Protein AF-A0A4R7KD88-F1 (afdb_monomer)

Organism: NCBI:txid1096341

Structure (mmCIF, N/CA/C/O backbone):
data_AF-A0A4R7KD88-F1
#
_entry.id   AF-A0A4R7KD88-F1
#
loop_
_atom_site.group_PDB
_atom_site.id
_atom_site.type_symbol
_atom_site.label_atom_id
_atom_site.label_alt_id
_atom_site.label_comp_id
_atom_site.label_asym_id
_atom_site.label_entity_id
_atom_site.label_seq_id
_atom_site.pdbx_PDB_ins_code
_atom_site.Cartn_x
_atom_site.Cartn_y
_atom_site.Cartn_z
_atom_site.occupancy
_atom_site.B_iso_or_equiv
_atom_site.auth_seq_id
_atom_site.auth_comp_id
_atom_site.auth_asym_id
_atom_site.auth_atom_id
_atom_site.pdbx_PDB_model_num
ATOM 1 N N . MET A 1 1 ? 12.041 -9.468 -0.875 1.00 80.19 1 MET A N 1
ATOM 2 C CA . MET A 1 1 ? 11.092 -8.361 -1.144 1.00 80.19 1 MET A CA 1
ATOM 3 C C . MET A 1 1 ? 9.751 -8.582 -0.455 1.00 80.19 1 MET A C 1
ATOM 5 O O . MET A 1 1 ? 9.324 -7.696 0.271 1.00 80.19 1 MET A O 1
ATOM 9 N N . GLU A 1 2 ? 9.123 -9.756 -0.590 1.00 84.19 2 GLU A N 1
ATOM 10 C CA . GLU A 1 2 ? 7.842 -10.064 0.080 1.00 84.19 2 GLU A CA 1
ATOM 11 C C . GLU A 1 2 ? 7.884 -9.887 1.604 1.00 84.19 2 GLU A C 1
ATOM 13 O O . GLU A 1 2 ? 7.024 -9.215 2.161 1.00 84.19 2 GLU A O 1
ATOM 18 N N . GLU A 1 3 ? 8.920 -10.400 2.276 1.00 87.50 3 GLU A N 1
ATOM 19 C CA . GLU A 1 3 ? 9.086 -10.240 3.730 1.00 87.50 3 GLU A CA 1
ATOM 20 C C . GLU A 1 3 ? 9.115 -8.765 4.156 1.00 87.50 3 GLU A C 1
ATOM 22 O O . GLU A 1 3 ? 8.481 -8.392 5.138 1.00 87.50 3 GLU A O 1
ATOM 27 N N . ARG A 1 4 ? 9.778 -7.905 3.372 1.00 89.81 4 ARG A N 1
ATOM 28 C CA . ARG A 1 4 ? 9.831 -6.455 3.615 1.00 89.81 4 ARG A CA 1
ATOM 29 C C . ARG A 1 4 ? 8.473 -5.792 3.388 1.00 89.81 4 ARG A C 1
ATOM 31 O O . ARG A 1 4 ? 8.089 -4.914 4.155 1.00 89.81 4 ARG A O 1
ATOM 38 N N . ALA A 1 5 ? 7.718 -6.235 2.382 1.00 90.12 5 ALA A N 1
ATOM 39 C CA . ALA A 1 5 ? 6.352 -5.765 2.154 1.00 90.12 5 ALA A CA 1
ATOM 40 C C . ALA A 1 5 ? 5.430 -6.132 3.318 1.00 90.12 5 ALA A C 1
ATOM 42 O O . ALA A 1 5 ? 4.678 -5.284 3.802 1.00 90.12 5 ALA A O 1
ATOM 43 N N . VAL A 1 6 ? 5.533 -7.370 3.805 1.00 91.88 6 VAL A N 1
ATOM 44 C CA . VAL A 1 6 ? 4.794 -7.850 4.975 1.00 91.88 6 VAL A CA 1
ATOM 45 C C . VAL A 1 6 ? 5.195 -7.078 6.231 1.00 91.88 6 VAL A C 1
ATOM 47 O O . VAL A 1 6 ? 4.324 -6.643 6.978 1.00 91.88 6 VAL A O 1
ATOM 50 N N . GLU A 1 7 ? 6.487 -6.847 6.453 1.00 91.75 7 GLU A N 1
ATOM 51 C CA . GLU A 1 7 ? 6.996 -6.090 7.599 1.00 91.75 7 GLU A CA 1
ATOM 52 C C . GLU A 1 7 ? 6.499 -4.632 7.592 1.00 91.75 7 GLU A C 1
ATOM 54 O O . GLU A 1 7 ? 6.015 -4.138 8.618 1.00 91.75 7 GLU A O 1
ATOM 59 N N . ALA A 1 8 ? 6.528 -3.960 6.436 1.00 92.44 8 ALA A N 1
ATOM 60 C CA . ALA A 1 8 ? 5.965 -2.620 6.268 1.00 92.44 8 ALA A CA 1
ATOM 61 C C . ALA A 1 8 ? 4.447 -2.608 6.515 1.00 92.44 8 ALA A C 1
ATOM 63 O O . ALA A 1 8 ? 3.947 -1.796 7.298 1.00 92.44 8 ALA A O 1
ATOM 64 N N . ALA A 1 9 ? 3.710 -3.541 5.905 1.00 94.00 9 ALA A N 1
ATOM 65 C CA . ALA A 1 9 ? 2.263 -3.663 6.063 1.00 94.00 9 ALA A CA 1
ATOM 66 C C . ALA A 1 9 ? 1.863 -3.934 7.522 1.00 94.00 9 ALA A C 1
ATOM 68 O O . ALA A 1 9 ? 0.914 -3.325 8.031 1.00 94.00 9 ALA A O 1
ATOM 69 N N . ALA A 1 10 ? 2.598 -4.809 8.210 1.00 94.25 10 ALA A N 1
ATOM 70 C CA . ALA A 1 10 ? 2.387 -5.137 9.612 1.00 94.25 10 ALA A CA 1
ATOM 71 C C . ALA A 1 10 ? 2.665 -3.935 10.517 1.00 94.25 10 ALA A C 1
ATOM 73 O O . ALA A 1 10 ? 1.829 -3.605 11.360 1.00 94.25 10 ALA A O 1
ATOM 74 N N . SER A 1 11 ? 3.785 -3.243 10.300 1.00 92.94 11 SER A N 1
ATOM 75 C CA . SER A 1 11 ? 4.172 -2.057 11.072 1.00 92.94 11 SER A CA 1
ATOM 76 C C . SER A 1 11 ? 3.142 -0.935 10.943 1.00 92.94 11 SER A C 1
ATOM 78 O O . SER A 1 11 ? 2.695 -0.379 11.949 1.00 92.94 11 SER A O 1
ATOM 80 N N . LEU A 1 12 ? 2.690 -0.650 9.718 1.00 94.00 12 LEU A N 1
ATOM 81 C CA . LEU A 1 12 ? 1.656 0.352 9.455 1.00 94.00 12 LEU A CA 1
ATOM 82 C C . LEU A 1 12 ? 0.314 -0.036 10.072 1.00 94.00 12 LEU A C 1
ATOM 84 O O . LEU A 1 12 ? -0.313 0.775 10.752 1.00 94.00 12 LEU A O 1
ATOM 88 N N . SER A 1 13 ? -0.121 -1.282 9.873 1.00 94.94 13 SER A N 1
ATOM 89 C CA . SER A 1 13 ? -1.394 -1.762 10.419 1.00 94.94 13 SER A CA 1
ATOM 90 C C . SER A 1 13 ? -1.399 -1.687 11.943 1.00 94.94 13 SER A C 1
ATOM 92 O O . SER A 1 13 ? -2.357 -1.189 12.530 1.00 94.94 13 SER A O 1
ATOM 94 N N . TRP A 1 14 ? -0.308 -2.112 12.586 1.00 94.75 14 TRP A N 1
ATOM 95 C CA . TRP A 1 14 ? -0.137 -1.992 14.031 1.00 94.75 14 TRP A CA 1
ATOM 96 C C . TRP A 1 14 ? -0.220 -0.536 14.485 1.00 94.75 14 TRP A C 1
ATOM 98 O O . TRP A 1 14 ? -0.966 -0.222 15.415 1.00 94.75 14 TRP A O 1
ATOM 108 N N . PHE A 1 15 ? 0.522 0.355 13.822 1.00 94.19 15 PHE A N 1
ATOM 109 C CA . PHE A 1 15 ? 0.552 1.776 14.148 1.00 94.19 15 PHE A CA 1
ATOM 110 C C . PHE A 1 15 ? -0.841 2.409 14.057 1.00 94.19 15 PHE A C 1
ATOM 112 O O . PHE A 1 15 ? -1.296 3.024 15.023 1.00 94.19 15 PHE A O 1
ATOM 119 N N . PHE A 1 16 ? -1.552 2.228 12.943 1.00 94.25 16 PHE A N 1
ATOM 120 C CA . PHE A 1 16 ? -2.881 2.811 12.755 1.00 94.25 16 PHE A CA 1
ATOM 121 C C . PHE A 1 16 ? -3.899 2.265 13.755 1.00 94.25 16 PHE A C 1
ATOM 123 O O . PHE A 1 16 ? -4.581 3.045 14.423 1.00 94.25 16 PHE A O 1
ATOM 130 N N . LEU A 1 17 ?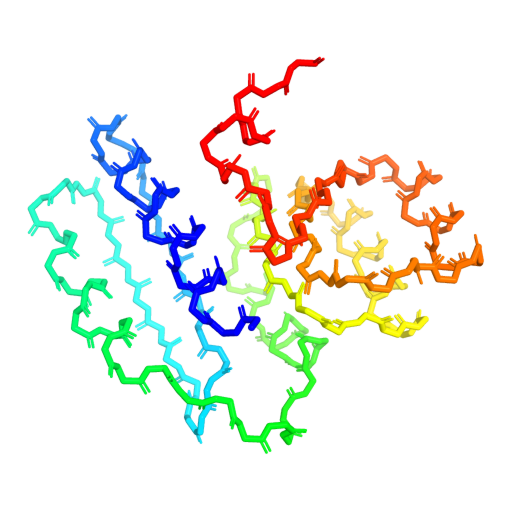 -3.956 0.944 13.931 1.00 95.31 17 LEU A N 1
ATOM 131 C CA . LEU A 1 17 ? -4.908 0.321 14.850 1.00 95.31 17 LEU A CA 1
ATOM 132 C C . LEU A 1 17 ? -4.626 0.686 16.315 1.00 95.31 17 LEU A C 1
ATOM 134 O O . LEU A 1 17 ? -5.566 0.883 17.087 1.00 95.31 17 LEU A O 1
ATOM 138 N N . SER A 1 18 ? -3.353 0.846 16.692 1.00 95.75 18 SER A N 1
ATOM 139 C CA . SER A 1 18 ? -2.955 1.334 18.023 1.00 95.75 18 SER A CA 1
ATOM 140 C C . SER A 1 18 ? -3.392 2.780 18.272 1.00 95.75 18 SER A C 1
ATOM 142 O O . SER A 1 18 ? -3.647 3.160 19.411 1.00 95.75 18 SER A O 1
ATOM 144 N N . ASN A 1 19 ? -3.527 3.575 17.208 1.00 94.25 19 ASN A N 1
ATOM 145 C CA . ASN A 1 19 ? -3.981 4.965 17.251 1.00 94.25 19 ASN A CA 1
ATOM 146 C C . ASN A 1 19 ? -5.477 5.119 16.917 1.00 94.25 19 ASN A C 1
ATOM 148 O O . ASN A 1 19 ? -5.930 6.218 16.607 1.00 94.25 19 ASN A O 1
ATOM 152 N N . SER A 1 20 ? -6.267 4.039 17.005 1.00 91.94 20 SER A N 1
ATOM 153 C CA . SER A 1 20 ? -7.716 4.035 16.721 1.00 91.94 20 SER A CA 1
ATOM 154 C C . SER A 1 20 ? -8.088 4.488 15.300 1.00 91.94 20 SER A C 1
ATOM 156 O O . SER A 1 20 ? -9.187 4.993 15.062 1.00 91.94 20 SER A O 1
ATOM 158 N N . VAL A 1 21 ? -7.179 4.301 14.342 1.00 92.19 21 VAL A N 1
ATOM 159 C CA . VAL A 1 21 ? -7.428 4.533 12.919 1.00 92.19 21 VAL A CA 1
ATOM 160 C C . VAL A 1 21 ? -7.830 3.207 12.281 1.00 92.19 21 VAL A C 1
ATOM 162 O O . VAL A 1 21 ? -7.096 2.222 12.349 1.00 92.19 21 VAL A O 1
ATOM 165 N N . SER A 1 22 ? -9.010 3.170 11.655 1.00 91.75 22 SER A N 1
ATOM 166 C CA . SER A 1 22 ? -9.481 1.965 10.968 1.00 91.75 22 SER A CA 1
ATOM 167 C C . SER A 1 22 ? -8.673 1.719 9.698 1.00 91.75 22 SER A C 1
ATOM 169 O O . SER A 1 22 ? -8.513 2.614 8.871 1.00 91.75 22 SER A O 1
ATOM 171 N N . VAL A 1 23 ? -8.223 0.480 9.528 1.00 93.81 23 VAL A N 1
ATOM 172 C CA . VAL A 1 23 ? -7.456 0.027 8.370 1.00 93.81 23 VAL A CA 1
ATOM 173 C C . VAL A 1 23 ? -8.305 -0.939 7.557 1.00 93.81 23 VAL A C 1
ATOM 175 O O . VAL A 1 23 ? -8.876 -1.888 8.092 1.00 93.81 23 VAL A O 1
ATOM 178 N N . ASN A 1 24 ? -8.364 -0.700 6.252 1.00 93.06 24 ASN A N 1
ATOM 179 C CA . ASN A 1 24 ? -8.869 -1.637 5.260 1.00 93.06 24 ASN A CA 1
ATOM 180 C C . ASN A 1 24 ? -7.686 -2.021 4.376 1.00 93.06 24 ASN A C 1
ATOM 182 O O . ASN A 1 24 ? -7.094 -1.142 3.756 1.00 93.06 24 ASN A O 1
ATOM 186 N N . MET A 1 25 ? -7.348 -3.301 4.315 1.00 92.88 25 MET A N 1
ATOM 187 C CA . MET A 1 25 ? -6.205 -3.781 3.550 1.00 92.88 25 MET A CA 1
ATOM 188 C C . MET A 1 25 ? -6.655 -4.803 2.517 1.00 92.88 25 MET A C 1
ATOM 190 O O . MET A 1 25 ? -7.436 -5.710 2.808 1.00 92.88 25 MET A O 1
ATOM 194 N N . TYR A 1 26 ? -6.135 -4.631 1.308 1.00 91.31 26 TYR A N 1
ATOM 195 C CA . TYR A 1 26 ? -6.205 -5.614 0.243 1.00 91.31 26 TYR A CA 1
ATOM 196 C C . TYR A 1 26 ? -4.805 -6.176 0.043 1.00 91.31 26 TYR A C 1
ATOM 198 O O . TYR A 1 26 ? -3.859 -5.404 -0.100 1.00 91.31 26 TYR A O 1
ATOM 206 N N . VAL A 1 27 ? -4.681 -7.499 0.041 1.00 89.75 27 VAL A N 1
ATOM 207 C CA . VAL A 1 27 ? -3.406 -8.175 -0.199 1.00 89.75 27 VAL A CA 1
ATOM 208 C C . VAL A 1 27 ? -3.532 -8.997 -1.465 1.00 89.75 27 VAL A C 1
ATOM 210 O O . VAL A 1 27 ? -4.388 -9.878 -1.564 1.00 89.75 27 VAL A O 1
ATOM 213 N N . ASN A 1 28 ? -2.700 -8.659 -2.442 1.00 85.38 28 ASN A N 1
ATOM 214 C CA . ASN A 1 28 ? -2.634 -9.340 -3.721 1.00 85.38 28 ASN A CA 1
ATOM 215 C C . ASN A 1 28 ? -1.631 -10.499 -3.628 1.00 85.38 28 ASN A C 1
ATOM 217 O O . ASN A 1 28 ? -0.440 -10.313 -3.853 1.00 85.38 28 ASN A O 1
ATOM 221 N N . ALA A 1 29 ? -2.120 -11.665 -3.213 1.00 82.19 29 ALA A N 1
ATOM 222 C CA . ALA A 1 29 ? -1.381 -12.927 -3.181 1.00 82.19 29 ALA A CA 1
ATOM 223 C C . ALA A 1 29 ? -1.998 -13.897 -4.212 1.00 82.19 29 ALA A C 1
ATOM 225 O O . ALA A 1 29 ? -2.838 -13.485 -5.013 1.00 82.19 29 ALA A O 1
ATOM 226 N N . LEU A 1 30 ? -1.681 -15.199 -4.129 1.00 78.62 30 LEU A N 1
ATOM 227 C CA . LEU A 1 30 ? -2.375 -16.284 -4.862 1.00 78.62 30 LEU A CA 1
ATOM 228 C C . LEU A 1 30 ? -3.908 -16.136 -4.890 1.00 78.62 30 LEU A C 1
ATOM 230 O O . LEU A 1 30 ? -4.591 -16.578 -5.815 1.00 78.62 30 LEU A O 1
ATOM 234 N N . LYS A 1 31 ? -4.470 -15.548 -3.832 1.00 79.88 31 LYS A N 1
ATOM 235 C CA . LYS A 1 31 ? -5.842 -15.051 -3.796 1.00 79.88 31 LYS A CA 1
ATOM 236 C C . LYS A 1 31 ? -5.821 -13.608 -3.317 1.00 79.88 31 LYS A C 1
ATOM 238 O O . LYS A 1 31 ? -4.991 -13.222 -2.501 1.00 79.88 31 LYS A O 1
ATOM 243 N N . LEU A 1 32 ? -6.783 -12.815 -3.783 1.00 85.06 32 LEU A N 1
ATOM 244 C CA . LEU A 1 32 ? -7.001 -11.488 -3.224 1.00 85.06 32 LEU A CA 1
ATOM 245 C C . LEU A 1 32 ? -7.610 -11.632 -1.825 1.00 85.06 32 LEU A C 1
ATOM 247 O O . LEU A 1 32 ? -8.765 -12.047 -1.691 1.00 85.06 32 LEU A O 1
ATOM 251 N N . HIS A 1 33 ? -6.862 -11.243 -0.800 1.00 88.69 33 HIS A N 1
ATOM 252 C CA . HIS A 1 33 ? -7.370 -11.161 0.565 1.00 88.69 33 HIS A CA 1
ATOM 253 C C . HIS A 1 33 ? -7.879 -9.747 0.840 1.00 88.69 33 HIS A C 1
ATOM 255 O O . HIS A 1 33 ? -7.292 -8.759 0.397 1.00 88.69 33 HIS A O 1
ATOM 261 N N . TYR A 1 34 ? -8.981 -9.648 1.580 1.00 91.00 34 TYR A N 1
ATOM 262 C CA . TYR A 1 34 ? -9.474 -8.390 2.123 1.00 91.00 34 TYR A CA 1
ATOM 263 C C . TYR A 1 34 ? -9.636 -8.538 3.625 1.00 91.00 34 TYR A C 1
ATOM 265 O O . TYR A 1 34 ? -10.282 -9.474 4.098 1.00 91.00 34 TYR A O 1
ATOM 273 N N . ILE A 1 35 ? -9.074 -7.588 4.359 1.00 93.81 35 ILE A N 1
ATOM 274 C CA . ILE A 1 35 ? -9.163 -7.537 5.806 1.00 93.81 35 ILE A CA 1
A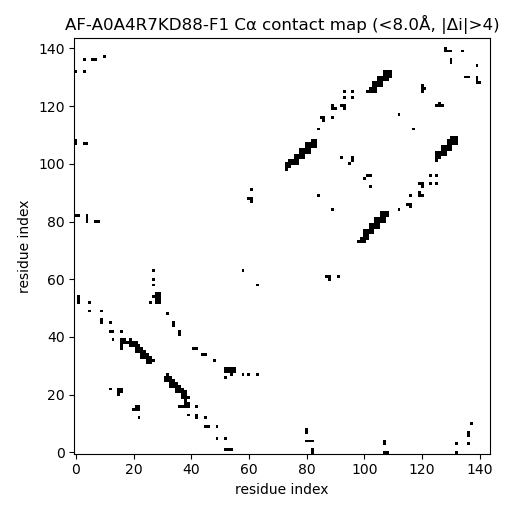TOM 275 C C . ILE A 1 35 ? -9.462 -6.121 6.276 1.00 93.81 35 ILE A C 1
ATOM 277 O O . ILE A 1 35 ? -9.051 -5.127 5.674 1.00 93.81 35 ILE A O 1
ATOM 281 N N . ARG A 1 36 ? -10.201 -6.037 7.379 1.00 94.12 36 ARG A N 1
ATOM 282 C CA . ARG A 1 36 ? -10.550 -4.789 8.036 1.00 94.12 36 ARG A CA 1
ATOM 283 C C . ARG A 1 36 ? -10.251 -4.876 9.524 1.00 94.12 36 ARG A C 1
ATOM 285 O O . ARG A 1 36 ? -10.572 -5.877 10.157 1.00 94.12 36 ARG A O 1
ATOM 292 N N . GLY A 1 37 ? -9.710 -3.788 10.059 1.00 94.38 37 GLY A N 1
ATOM 293 C CA . GLY A 1 37 ? -9.528 -3.559 11.485 1.00 94.38 37 GLY A CA 1
ATOM 294 C C . GLY A 1 37 ? -9.982 -2.156 11.881 1.00 94.38 37 GLY A C 1
ATOM 295 O O . GLY A 1 37 ? -9.892 -1.209 11.096 1.00 94.38 37 GLY A O 1
ATOM 296 N N . ARG A 1 38 ? -10.491 -2.007 13.097 1.00 93.94 38 ARG A N 1
ATOM 297 C CA . ARG A 1 38 ? -10.896 -0.744 13.729 1.00 93.94 38 ARG A CA 1
ATOM 298 C C . ARG A 1 38 ? -10.072 -0.434 14.969 1.00 93.94 38 ARG A C 1
ATOM 300 O O . ARG A 1 38 ? -9.928 0.736 15.304 1.00 93.94 38 ARG A O 1
ATOM 307 N N . ASP A 1 39 ? -9.553 -1.462 15.633 1.00 93.94 39 ASP A N 1
ATOM 308 C CA . ASP A 1 39 ? -8.702 -1.325 16.805 1.00 93.94 39 ASP A CA 1
ATOM 309 C C . ASP A 1 39 ? -7.638 -2.430 16.868 1.00 93.94 39 ASP A C 1
ATOM 311 O O . ASP A 1 39 ? -7.639 -3.390 16.094 1.00 93.94 39 ASP A O 1
ATOM 315 N N . ILE A 1 40 ? -6.707 -2.274 17.807 1.00 95.75 40 ILE A N 1
ATOM 316 C CA . ILE A 1 40 ? -5.545 -3.150 17.966 1.00 95.75 40 ILE A CA 1
ATOM 317 C C . ILE A 1 40 ? -5.895 -4.613 18.273 1.00 95.75 40 ILE A C 1
ATOM 319 O O . ILE A 1 40 ? -5.099 -5.504 17.983 1.00 95.75 40 ILE A O 1
ATOM 323 N N . LYS A 1 41 ? -7.083 -4.903 18.818 1.00 94.81 41 LYS A N 1
ATOM 324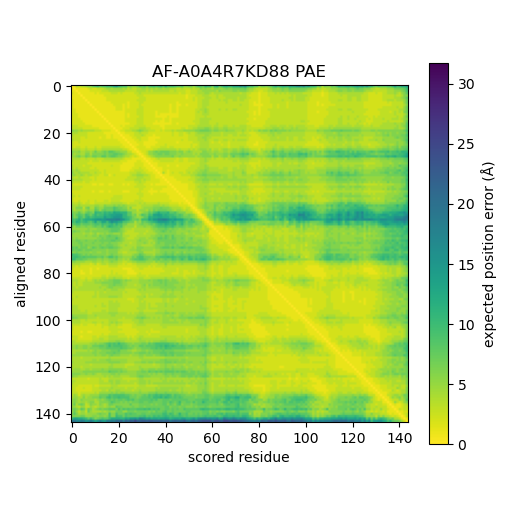 C CA . LYS A 1 41 ? -7.500 -6.284 19.115 1.00 94.81 41 LYS A CA 1
ATOM 325 C C . LYS A 1 41 ? -7.728 -7.079 17.834 1.00 94.81 41 LYS A C 1
ATOM 327 O O . LYS A 1 41 ? -7.584 -8.298 17.841 1.00 94.81 41 LYS A O 1
ATOM 332 N N . GLU A 1 42 ? -8.053 -6.393 16.740 1.00 94.94 42 GLU A N 1
ATOM 333 C CA . GLU A 1 42 ? -8.257 -6.997 15.423 1.00 94.94 42 GLU A CA 1
ATOM 334 C C . GLU A 1 42 ? -6.937 -7.211 14.662 1.00 94.94 42 GLU A C 1
ATOM 336 O O . GLU A 1 42 ? -6.944 -7.864 13.620 1.00 94.94 42 GLU A O 1
ATOM 341 N N . PHE A 1 43 ? -5.789 -6.751 15.184 1.00 95.88 43 PHE A N 1
ATOM 342 C CA . PHE A 1 43 ? -4.485 -6.929 14.529 1.00 95.88 43 PHE A CA 1
ATOM 343 C C . PHE A 1 43 ? -4.103 -8.401 14.333 1.00 95.88 43 PHE A C 1
ATOM 345 O O . PHE A 1 43 ? -3.452 -8.737 13.347 1.00 95.88 43 PHE A O 1
ATOM 352 N N . LYS A 1 44 ? -4.563 -9.302 15.212 1.00 95.12 44 LYS A N 1
ATOM 353 C CA . LYS A 1 44 ? -4.333 -10.746 15.055 1.00 95.12 44 LYS A CA 1
ATOM 354 C C . LYS A 1 44 ? -4.809 -11.256 13.687 1.00 95.12 44 LYS A C 1
ATOM 356 O O . LYS A 1 44 ? -4.119 -12.053 13.063 1.00 95.12 44 LYS A O 1
ATOM 361 N N . ASN A 1 45 ? -5.934 -10.746 13.190 1.00 94.31 45 ASN A N 1
ATOM 362 C CA . ASN A 1 45 ? -6.466 -11.144 11.889 1.00 94.31 45 ASN A CA 1
ATOM 363 C C . ASN A 1 45 ? -5.502 -10.743 10.754 1.00 94.31 45 ASN A C 1
ATOM 365 O O . ASN A 1 45 ? -5.379 -11.454 9.763 1.00 94.31 45 ASN A O 1
ATOM 369 N N . PHE A 1 46 ? -4.802 -9.609 10.891 1.00 95.31 46 PHE A N 1
ATOM 370 C CA . PHE A 1 46 ? -3.804 -9.166 9.912 1.00 95.31 46 PHE A CA 1
ATOM 371 C C . PHE A 1 46 ? -2.598 -10.099 9.917 1.00 95.31 46 PHE A C 1
ATOM 373 O O . PHE A 1 46 ? -2.136 -10.487 8.852 1.00 95.31 46 PHE A O 1
ATOM 380 N N . GLN A 1 47 ? -2.136 -10.512 11.102 1.00 93.50 47 GLN A N 1
ATOM 381 C CA . GLN A 1 47 ? -1.034 -11.468 11.234 1.00 93.50 47 GLN A CA 1
ATOM 382 C C . GLN A 1 47 ? -1.343 -12.804 10.555 1.00 93.50 47 GLN A C 1
ATOM 384 O O . GLN A 1 47 ? -0.477 -13.346 9.879 1.00 93.50 47 GLN A O 1
ATOM 389 N N . GLU A 1 48 ? -2.575 -13.302 10.695 1.00 92.75 48 GLU A N 1
ATOM 390 C CA . GLU A 1 48 ? -3.015 -14.532 10.028 1.00 92.75 48 GLU A CA 1
ATOM 391 C C . GLU A 1 48 ? -2.893 -14.406 8.500 1.00 92.75 48 GLU A C 1
ATOM 393 O O . GLU A 1 48 ? -2.299 -15.273 7.868 1.00 92.75 48 GLU A O 1
ATOM 398 N N . ILE A 1 49 ? -3.335 -13.283 7.917 1.00 91.44 49 ILE A N 1
ATOM 399 C CA . ILE A 1 49 ? -3.175 -13.022 6.477 1.00 91.44 49 ILE A CA 1
ATOM 400 C C . ILE A 1 49 ? -1.702 -12.878 6.086 1.00 91.44 49 ILE A C 1
ATOM 402 O O . ILE A 1 49 ? -1.294 -13.423 5.067 1.00 91.44 49 ILE A O 1
ATOM 406 N N . PHE A 1 50 ? -0.893 -12.175 6.882 1.00 91.25 50 PHE A N 1
ATOM 407 C CA . PHE A 1 50 ? 0.531 -11.970 6.604 1.00 91.25 50 PHE A CA 1
ATOM 408 C C . PHE A 1 50 ? 1.324 -13.276 6.524 1.00 91.25 50 PHE A C 1
ATOM 410 O O . PHE A 1 50 ? 2.238 -13.376 5.711 1.00 91.25 50 PHE A O 1
ATOM 417 N N . CYS A 1 51 ? 0.952 -14.288 7.310 1.00 87.12 51 CYS A N 1
ATOM 418 C CA . CYS A 1 51 ? 1.554 -15.619 7.233 1.00 87.12 51 CYS A CA 1
ATOM 419 C C . CYS A 1 51 ? 1.190 -16.390 5.953 1.00 87.12 51 CYS A C 1
ATOM 421 O O . CYS A 1 51 ? 1.874 -17.353 5.617 1.00 87.12 51 CYS A O 1
ATOM 423 N N . GLU A 1 52 ? 0.125 -15.992 5.255 1.00 84.12 52 GLU A N 1
ATOM 424 C CA . GLU A 1 52 ? -0.367 -16.638 4.031 1.00 84.12 52 GLU A CA 1
ATOM 425 C C . GLU A 1 52 ? 0.058 -15.898 2.751 1.00 84.12 52 GLU A C 1
ATOM 427 O O . GLU A 1 52 ? -0.267 -16.338 1.646 1.00 84.12 52 GLU A O 1
ATOM 432 N N . VAL A 1 53 ? 0.772 -14.772 2.870 1.00 83.56 53 VAL A N 1
ATOM 433 C CA . VAL A 1 53 ? 1.169 -13.968 1.710 1.00 83.56 53 VAL A CA 1
ATOM 434 C C . VAL A 1 53 ? 2.209 -14.717 0.894 1.00 83.56 53 VAL A C 1
ATOM 436 O O . VAL A 1 53 ? 3.328 -14.966 1.331 1.00 83.56 53 VAL A O 1
ATOM 439 N N . THR A 1 54 ? 1.828 -15.062 -0.327 1.00 80.31 54 THR A N 1
ATOM 440 C CA . THR A 1 54 ? 2.727 -15.563 -1.364 1.00 80.31 54 THR A CA 1
ATOM 441 C C . THR A 1 54 ? 2.275 -14.948 -2.677 1.00 80.31 54 THR A C 1
ATOM 443 O O . THR A 1 54 ? 1.119 -15.135 -3.080 1.00 80.31 54 THR A O 1
ATOM 446 N N . SER A 1 55 ? 3.149 -14.171 -3.311 1.00 73.44 55 SER A N 1
ATOM 447 C CA . SER A 1 55 ? 2.877 -13.573 -4.612 1.00 73.44 55 SER A CA 1
ATOM 448 C C . SER A 1 55 ? 2.845 -14.655 -5.683 1.00 73.44 55 SER A C 1
ATOM 450 O O . SER A 1 55 ? 3.662 -15.576 -5.694 1.00 73.44 55 SER A O 1
ATOM 452 N N . ASP A 1 56 ? 1.890 -14.539 -6.597 1.00 73.75 56 ASP A N 1
ATOM 453 C CA . ASP A 1 56 ? 1.792 -15.400 -7.770 1.00 73.75 56 ASP A CA 1
ATOM 454 C C . ASP A 1 56 ? 2.219 -14.685 -9.062 1.00 73.75 56 ASP A C 1
ATOM 456 O O . ASP A 1 56 ? 2.383 -15.332 -10.092 1.00 73.75 56 ASP A O 1
ATOM 460 N N . GLY A 1 57 ? 2.436 -13.364 -8.997 1.00 68.44 57 GLY A N 1
ATOM 461 C CA . GLY A 1 57 ? 2.823 -12.517 -10.126 1.00 68.44 57 GLY A CA 1
ATOM 462 C C . GLY A 1 57 ? 1.755 -12.352 -11.215 1.00 68.44 57 GLY A C 1
ATOM 463 O O . GLY A 1 57 ? 2.057 -11.773 -12.255 1.00 68.44 57 GLY A O 1
ATOM 464 N N . TYR A 1 58 ? 0.526 -12.850 -11.025 1.00 66.19 58 TYR A N 1
ATOM 465 C CA . TYR A 1 58 ? -0.482 -12.881 -12.096 1.00 66.19 58 TYR A CA 1
ATOM 466 C C . TYR A 1 58 ? -1.424 -11.680 -12.097 1.00 66.19 58 TYR A C 1
ATOM 468 O O . TYR A 1 58 ? -1.902 -11.278 -13.158 1.00 66.19 58 TYR A O 1
ATOM 476 N N . ASN A 1 59 ? -1.735 -11.123 -10.928 1.00 68.62 59 ASN A N 1
ATOM 477 C CA . ASN A 1 59 ? -2.650 -9.990 -10.823 1.00 68.62 59 ASN A CA 1
ATOM 478 C C . ASN A 1 59 ? -1.861 -8.687 -10.727 1.00 68.62 59 ASN A C 1
ATOM 480 O O . ASN A 1 59 ? -1.071 -8.519 -9.799 1.00 68.62 59 ASN A O 1
ATOM 484 N N . SER A 1 60 ? -2.120 -7.744 -11.634 1.00 75.31 60 SER A N 1
ATOM 485 C CA . SER A 1 60 ? -1.533 -6.410 -11.532 1.00 75.31 60 SER A CA 1
ATOM 486 C C . SER A 1 60 ? -2.166 -5.630 -10.376 1.00 75.31 60 SER A C 1
ATOM 488 O O . SER A 1 60 ? -3.349 -5.790 -10.049 1.00 75.31 60 SER A O 1
ATOM 490 N N . LEU A 1 61 ? -1.389 -4.750 -9.750 1.00 80.50 61 LEU A N 1
ATOM 491 C CA . LEU A 1 61 ? -1.895 -3.876 -8.696 1.00 80.50 61 LEU A CA 1
ATOM 492 C C . LEU A 1 61 ? -2.973 -2.920 -9.237 1.00 80.50 61 LEU A C 1
ATOM 494 O O . LEU A 1 61 ? -3.985 -2.683 -8.567 1.00 80.50 61 LEU A O 1
ATOM 498 N N . LYS A 1 62 ? -2.801 -2.448 -10.477 1.00 82.56 62 LYS A N 1
ATOM 499 C CA . LYS A 1 62 ? -3.810 -1.718 -11.250 1.00 82.56 62 LYS A CA 1
ATOM 500 C C . LYS A 1 62 ? -5.170 -2.423 -11.260 1.00 82.56 62 LYS A C 1
ATOM 502 O O . LYS A 1 62 ? -6.171 -1.799 -10.911 1.00 82.56 62 LYS A O 1
ATOM 507 N N . ASP A 1 63 ? -5.223 -3.719 -11.576 1.00 81.19 63 ASP A N 1
ATOM 508 C CA . ASP A 1 63 ? -6.486 -4.475 -11.629 1.00 81.19 63 ASP A CA 1
ATOM 509 C C . ASP A 1 63 ? -7.217 -4.484 -10.284 1.00 81.19 63 ASP A C 1
ATOM 511 O O . ASP A 1 63 ? -8.450 -4.397 -10.219 1.00 81.19 63 ASP A O 1
ATOM 515 N N . VAL A 1 64 ? -6.460 -4.621 -9.193 1.00 83.50 64 VAL A N 1
ATOM 516 C CA . VAL A 1 64 ? -7.009 -4.596 -7.835 1.00 83.50 64 VAL A CA 1
ATOM 517 C C . VAL A 1 64 ? -7.557 -3.207 -7.523 1.00 83.50 64 VAL A C 1
ATOM 519 O O . VAL A 1 64 ? -8.697 -3.087 -7.061 1.00 83.50 64 VAL A O 1
ATOM 522 N N . LEU A 1 65 ? -6.787 -2.160 -7.813 1.00 85.31 65 LEU A N 1
ATOM 523 C CA . LEU A 1 65 ? -7.178 -0.779 -7.554 1.00 85.31 65 LEU A CA 1
ATOM 524 C C . LEU A 1 65 ? -8.414 -0.377 -8.357 1.00 85.31 65 LEU A C 1
ATOM 526 O O . LEU A 1 65 ? -9.394 0.061 -7.760 1.00 85.31 65 LEU A O 1
ATOM 530 N N . GLU A 1 66 ? -8.448 -0.597 -9.669 1.00 81.75 66 GLU A N 1
ATOM 531 C CA . GLU A 1 66 ? -9.588 -0.217 -10.515 1.00 81.75 66 GLU A CA 1
ATOM 532 C C . GLU A 1 66 ? -10.898 -0.894 -10.074 1.00 81.75 66 GLU A C 1
ATOM 534 O O . GLU A 1 66 ? -11.968 -0.269 -10.053 1.00 81.75 66 GLU A O 1
ATOM 539 N N . LYS A 1 67 ? -10.830 -2.166 -9.658 1.00 83.88 67 LYS A N 1
ATOM 540 C CA . LYS A 1 67 ? -12.002 -2.923 -9.184 1.00 83.88 67 LYS A CA 1
ATOM 541 C C . LYS A 1 67 ? -12.471 -2.483 -7.800 1.00 83.88 67 LYS A C 1
ATOM 543 O O . LYS A 1 67 ? -13.660 -2.612 -7.494 1.00 83.88 67 LYS A O 1
ATOM 548 N N . ARG A 1 68 ? -11.564 -2.012 -6.939 1.00 86.50 68 ARG A N 1
ATOM 549 C CA . ARG A 1 68 ? -11.855 -1.747 -5.520 1.00 86.50 68 ARG A CA 1
ATOM 550 C C . ARG A 1 68 ? -11.973 -0.272 -5.174 1.00 86.50 68 ARG A C 1
ATOM 552 O O . ARG A 1 68 ? -12.658 0.028 -4.203 1.00 86.50 68 ARG A O 1
ATOM 559 N N . ILE A 1 69 ? -11.425 0.644 -5.970 1.00 86.31 69 ILE A N 1
ATOM 560 C CA . ILE A 1 69 ? -11.412 2.082 -5.666 1.00 86.31 69 ILE A CA 1
ATOM 561 C C . ILE A 1 69 ? -12.820 2.646 -5.450 1.00 86.31 69 ILE A C 1
ATOM 563 O O . ILE A 1 69 ? -13.045 3.440 -4.543 1.00 86.31 69 ILE A O 1
ATOM 567 N N . LYS A 1 70 ? -13.811 2.140 -6.197 1.00 84.81 70 LYS A N 1
ATOM 568 C CA . LYS A 1 70 ? -15.230 2.518 -6.063 1.00 84.81 70 LYS A CA 1
ATOM 569 C C . LYS A 1 70 ? -15.843 2.145 -4.708 1.00 84.81 70 LYS A C 1
ATOM 571 O O . LYS A 1 70 ? -16.877 2.692 -4.342 1.00 84.81 70 LYS A O 1
ATOM 576 N N . LEU A 1 71 ? -15.237 1.199 -3.991 1.00 85.25 71 LEU A N 1
ATOM 577 C CA . LEU A 1 71 ? -15.655 0.756 -2.660 1.00 85.25 71 LEU A CA 1
ATOM 578 C C . LEU A 1 71 ? -14.962 1.549 -1.542 1.00 85.25 71 LEU A C 1
ATOM 580 O O . LEU A 1 71 ? -15.334 1.408 -0.378 1.00 85.25 71 LEU A O 1
ATOM 584 N N . ILE A 1 72 ? -13.958 2.364 -1.875 1.00 85.31 72 ILE A N 1
ATOM 585 C CA . ILE A 1 72 ? -13.197 3.160 -0.916 1.00 85.31 72 ILE A CA 1
ATOM 586 C C . ILE A 1 72 ? -13.818 4.554 -0.836 1.00 85.31 72 ILE A C 1
ATOM 588 O O . ILE A 1 72 ? -14.016 5.226 -1.851 1.00 85.31 72 ILE A O 1
ATOM 592 N N . ALA A 1 73 ? -14.118 5.002 0.383 1.00 82.56 73 ALA A N 1
ATOM 593 C CA . ALA A 1 73 ? -14.689 6.322 0.615 1.00 82.56 73 ALA A CA 1
ATOM 594 C C . ALA A 1 73 ? -13.756 7.421 0.082 1.00 82.56 73 ALA A C 1
ATOM 596 O O . ALA A 1 73 ? -12.555 7.413 0.364 1.00 82.56 73 ALA A O 1
ATOM 597 N N . ARG A 1 74 ? -14.311 8.377 -0.671 1.00 81.25 74 ARG A N 1
ATOM 598 C CA . ARG A 1 74 ? -13.561 9.546 -1.153 1.00 81.25 74 ARG A CA 1
ATOM 599 C C . ARG A 1 74 ? -12.940 10.305 0.021 1.00 81.25 74 ARG A C 1
ATOM 601 O O . ARG A 1 74 ? -13.564 10.415 1.075 1.00 81.25 74 ARG A O 1
ATOM 608 N N . GLY A 1 75 ? -11.726 10.815 -0.175 1.00 79.81 75 GLY A N 1
ATOM 609 C CA . GLY A 1 75 ? -10.939 11.468 0.875 1.00 79.81 75 GLY A CA 1
ATOM 610 C C . GLY A 1 75 ? -10.207 10.507 1.820 1.00 79.81 75 GLY A C 1
ATOM 611 O O . GLY A 1 75 ? -9.589 10.965 2.775 1.00 79.81 75 GLY A O 1
ATOM 612 N N . SER A 1 76 ? -10.255 9.192 1.576 1.00 86.25 76 SER A N 1
ATOM 613 C CA . SER A 1 76 ? -9.377 8.240 2.271 1.00 86.25 76 SER A CA 1
ATOM 614 C C . SER A 1 76 ? -7.937 8.368 1.766 1.00 86.25 76 SER A C 1
ATOM 616 O O . SER A 1 76 ? -7.719 8.581 0.572 1.00 86.25 76 SER A O 1
ATOM 618 N N . SER A 1 77 ? -6.967 8.165 2.657 1.00 91.62 77 SER A N 1
ATOM 619 C CA . SER A 1 77 ? -5.565 7.973 2.282 1.00 91.62 77 SER A CA 1
ATOM 620 C C . SER A 1 77 ? -5.325 6.518 1.881 1.00 91.62 77 SER A C 1
ATOM 622 O O . SER A 1 77 ? -5.709 5.592 2.598 1.00 91.62 77 SER A O 1
ATOM 624 N N . LEU A 1 78 ? -4.690 6.323 0.734 1.00 93.75 78 LEU A N 1
ATOM 625 C CA . LEU A 1 78 ? -4.276 5.035 0.202 1.00 93.75 78 LEU A CA 1
ATOM 626 C C . LEU A 1 78 ? -2.782 4.869 0.445 1.00 93.75 78 LEU A C 1
ATOM 628 O O . LEU A 1 78 ? -1.987 5.707 0.025 1.00 93.75 78 LEU A O 1
ATOM 632 N N . ILE A 1 79 ? -2.407 3.779 1.106 1.00 94.81 79 ILE A N 1
ATOM 633 C CA . ILE A 1 79 ? -1.008 3.376 1.224 1.00 94.81 79 ILE A CA 1
ATOM 634 C C . ILE A 1 79 ? -0.816 2.159 0.337 1.00 94.81 79 ILE A C 1
ATOM 636 O O . ILE A 1 79 ? -1.476 1.137 0.526 1.00 94.81 79 ILE A O 1
ATOM 640 N N . ILE A 1 80 ? 0.060 2.300 -0.647 1.00 94.00 80 ILE A N 1
ATOM 641 C CA . ILE A 1 80 ? 0.364 1.276 -1.634 1.00 94.00 80 ILE A CA 1
ATOM 642 C C . ILE A 1 80 ? 1.760 0.750 -1.332 1.00 94.00 80 ILE A C 1
ATOM 644 O O . ILE A 1 80 ? 2.703 1.528 -1.262 1.00 94.00 80 ILE A O 1
ATOM 648 N N . ILE A 1 81 ? 1.887 -0.562 -1.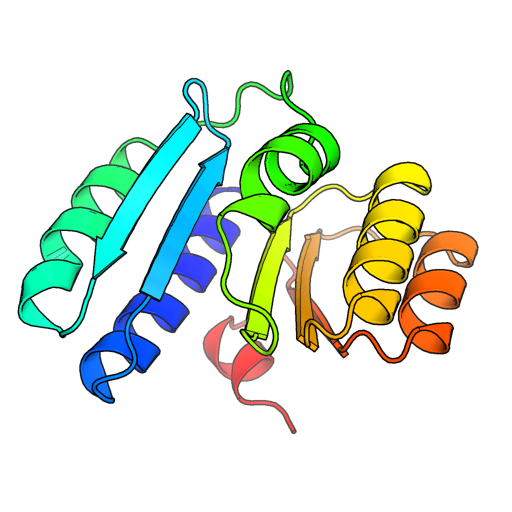160 1.00 93.00 81 ILE A N 1
ATOM 649 C CA . ILE A 1 81 ? 3.169 -1.236 -0.952 1.00 93.00 81 ILE A CA 1
ATOM 650 C C . ILE A 1 81 ? 3.372 -2.166 -2.140 1.00 93.00 81 ILE A C 1
ATOM 652 O O . ILE A 1 81 ? 2.557 -3.064 -2.353 1.00 93.00 81 ILE A O 1
ATOM 656 N N . THR A 1 82 ? 4.422 -1.941 -2.924 1.00 91.12 82 THR A N 1
ATOM 657 C CA . THR A 1 82 ? 4.725 -2.771 -4.096 1.00 91.12 82 THR A CA 1
ATOM 658 C C . THR A 1 82 ? 6.226 -2.869 -4.319 1.00 91.12 82 THR A C 1
ATOM 660 O O . THR A 1 82 ? 6.955 -1.927 -4.016 1.00 91.12 82 THR A O 1
ATOM 663 N N . GLY A 1 83 ? 6.683 -4.012 -4.827 1.00 89.00 83 GLY A N 1
ATOM 664 C CA . GLY A 1 83 ? 8.067 -4.195 -5.277 1.00 89.00 83 GLY A CA 1
ATOM 665 C C . GLY A 1 83 ? 8.240 -4.122 -6.790 1.00 89.00 83 GLY A C 1
ATOM 666 O O . GLY A 1 83 ? 9.358 -4.194 -7.277 1.00 89.00 83 GLY A O 1
ATOM 667 N N . ASP A 1 84 ? 7.139 -3.973 -7.520 1.00 87.69 84 ASP A N 1
ATOM 668 C CA . ASP A 1 84 ? 7.131 -3.806 -8.967 1.00 87.69 84 ASP A CA 1
ATOM 669 C C . ASP A 1 84 ? 6.204 -2.645 -9.325 1.00 87.69 84 ASP A C 1
ATOM 671 O O . ASP A 1 84 ? 5.151 -2.454 -8.699 1.00 87.69 84 ASP A O 1
ATOM 675 N N . LEU A 1 85 ? 6.631 -1.829 -10.279 1.00 89.06 85 LEU A N 1
ATOM 676 C CA . LEU A 1 85 ? 5.888 -0.665 -10.716 1.00 89.06 85 LEU A CA 1
ATOM 677 C C . LEU A 1 85 ? 6.184 -0.376 -12.184 1.00 89.06 85 LEU A C 1
ATOM 679 O O . LEU A 1 85 ? 7.283 0.056 -12.522 1.00 89.06 85 LEU A O 1
ATOM 683 N N . GLY A 1 86 ? 5.175 -0.553 -13.036 1.00 89.88 86 GLY A N 1
ATOM 684 C CA . GLY A 1 86 ? 5.251 -0.171 -14.442 1.00 89.88 86 GLY A CA 1
ATOM 685 C C . GLY A 1 86 ? 4.652 1.208 -14.722 1.00 89.88 86 GLY A C 1
ATOM 686 O O . GLY A 1 86 ? 3.932 1.795 -13.907 1.00 89.88 86 GLY A O 1
ATOM 687 N N . SER A 1 87 ? 4.864 1.711 -15.942 1.00 89.81 87 SER A N 1
ATOM 688 C CA . SER A 1 87 ? 4.287 2.988 -16.388 1.00 89.81 87 SER A CA 1
ATOM 689 C C . SER A 1 87 ? 2.749 2.994 -16.347 1.00 89.81 87 SER A C 1
ATOM 691 O O . SER A 1 87 ? 2.138 4.049 -16.171 1.00 89.81 87 SER A O 1
ATOM 693 N N . GLU A 1 88 ? 2.098 1.833 -16.504 1.00 89.75 88 GLU A N 1
ATOM 694 C CA . GLU A 1 88 ? 0.639 1.722 -16.376 1.00 89.75 88 GLU A CA 1
ATOM 695 C C . GLU A 1 88 ? 0.151 1.917 -14.936 1.00 89.75 88 GLU A C 1
ATOM 697 O O . GLU A 1 88 ? -0.874 2.572 -14.734 1.00 89.75 88 GLU A O 1
ATOM 702 N N . ASP A 1 89 ? 0.880 1.398 -13.945 1.00 90.81 89 ASP A N 1
ATOM 703 C CA . ASP A 1 89 ? 0.543 1.574 -12.532 1.00 90.81 89 ASP A CA 1
ATOM 704 C C . ASP A 1 89 ? 0.699 3.040 -12.119 1.00 90.81 89 ASP A C 1
ATOM 706 O O . ASP A 1 89 ? -0.194 3.601 -11.486 1.00 90.81 89 ASP A O 1
ATOM 710 N N . ALA A 1 90 ? 1.779 3.702 -12.552 1.00 92.12 90 ALA A N 1
ATOM 711 C CA . ALA A 1 90 ? 1.995 5.120 -12.261 1.00 92.12 90 ALA A CA 1
ATOM 712 C C . ALA A 1 90 ? 0.860 6.008 -12.792 1.00 92.12 90 ALA A C 1
ATOM 714 O O . ALA A 1 90 ? 0.342 6.852 -12.059 1.00 92.12 90 ALA A O 1
ATOM 715 N N . ARG A 1 91 ? 0.407 5.770 -14.031 1.00 91.62 91 ARG A N 1
ATOM 716 C CA . ARG A 1 91 ? -0.754 6.474 -14.604 1.00 91.62 91 ARG A CA 1
ATOM 717 C C . ARG A 1 91 ? -2.051 6.154 -13.866 1.00 91.62 91 ARG A C 1
ATOM 719 O O . ARG A 1 91 ? -2.897 7.029 -13.702 1.00 91.62 91 ARG A O 1
ATOM 726 N N . ALA A 1 92 ? -2.226 4.911 -13.418 1.00 91.50 92 ALA A N 1
ATOM 727 C CA . ALA A 1 92 ? -3.386 4.542 -12.617 1.00 91.50 92 ALA A CA 1
ATOM 728 C C . ALA A 1 92 ? -3.391 5.287 -11.271 1.00 91.50 92 ALA A C 1
ATOM 730 O O . ALA A 1 92 ? -4.439 5.766 -10.839 1.00 91.50 9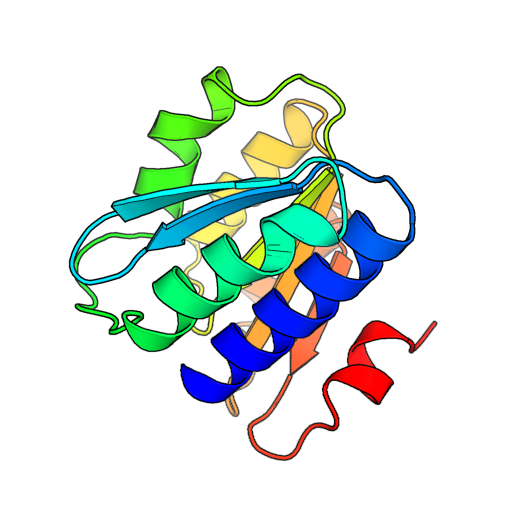2 ALA A O 1
ATOM 731 N N . PHE A 1 93 ? -2.233 5.436 -10.623 1.00 92.81 93 PHE A N 1
ATOM 732 C CA . PHE A 1 93 ? -2.130 6.171 -9.362 1.00 92.81 93 PHE A CA 1
ATOM 733 C C . PHE A 1 93 ? -2.374 7.666 -9.557 1.00 92.81 93 PHE A C 1
ATOM 735 O O . PHE A 1 93 ? -3.103 8.258 -8.765 1.00 92.81 93 PHE A O 1
ATOM 742 N N . GLU A 1 94 ? -1.838 8.260 -10.624 1.00 92.50 94 GLU A N 1
ATOM 743 C CA . GLU A 1 94 ? -2.134 9.641 -11.019 1.00 92.50 94 GLU A CA 1
ATOM 744 C C . GLU A 1 94 ? -3.646 9.857 -11.180 1.00 92.50 94 GLU A C 1
ATOM 746 O O . GLU A 1 94 ? -4.222 10.720 -10.519 1.00 92.50 94 GLU A O 1
ATOM 751 N N . ALA A 1 95 ? -4.324 9.003 -11.951 1.00 91.38 95 ALA A N 1
ATOM 752 C CA . ALA A 1 95 ? -5.771 9.099 -12.137 1.00 91.38 95 ALA A CA 1
ATOM 753 C C . ALA A 1 95 ? -6.548 8.971 -10.810 1.00 91.38 95 ALA A C 1
ATOM 755 O O . ALA A 1 95 ? -7.534 9.672 -10.582 1.00 91.38 95 ALA A O 1
ATOM 756 N N . ILE A 1 96 ? -6.108 8.099 -9.897 1.00 90.88 96 ILE A N 1
ATOM 757 C CA . ILE A 1 96 ? -6.726 7.953 -8.569 1.00 90.88 96 ILE A CA 1
ATOM 758 C C . ILE A 1 96 ? -6.482 9.198 -7.704 1.00 90.88 96 ILE A C 1
ATOM 760 O O . ILE A 1 96 ? -7.385 9.632 -6.983 1.00 90.88 96 ILE A O 1
ATOM 764 N N . LYS A 1 97 ? -5.297 9.804 -7.786 1.00 90.75 97 LYS A N 1
ATOM 765 C CA . LYS A 1 97 ? -4.981 11.063 -7.104 1.00 90.75 97 LYS A CA 1
ATOM 766 C C . LYS A 1 97 ? -5.893 12.191 -7.596 1.00 90.75 97 LYS A C 1
ATOM 768 O O . LYS A 1 97 ? -6.484 12.893 -6.775 1.00 90.75 97 LYS A O 1
ATOM 773 N N . GLU A 1 98 ? -6.120 12.294 -8.908 1.00 90.38 98 GLU A N 1
ATOM 774 C CA . GLU A 1 98 ? -7.055 13.257 -9.516 1.00 90.38 98 GLU A CA 1
ATOM 775 C C . GLU A 1 98 ? -8.514 13.060 -9.061 1.00 90.38 98 GLU A C 1
ATOM 777 O O . GLU A 1 98 ? -9.291 14.014 -8.996 1.00 90.38 98 GLU A O 1
ATOM 782 N N . MET A 1 99 ? -8.900 11.839 -8.669 1.00 89.75 99 MET A N 1
ATOM 783 C CA . MET A 1 99 ? -10.217 11.560 -8.078 1.00 89.75 99 MET A CA 1
ATOM 784 C C . MET A 1 99 ? -10.371 12.085 -6.634 1.00 89.75 99 MET A C 1
ATOM 786 O O . MET A 1 99 ? -11.465 11.981 -6.066 1.00 89.75 99 MET A O 1
ATOM 790 N N . GLY A 1 100 ? -9.312 12.647 -6.040 1.00 88.56 100 GLY A N 1
ATOM 791 C CA . GLY A 1 100 ? -9.308 13.248 -4.704 1.00 88.56 100 GLY A CA 1
ATOM 792 C C . GLY A 1 100 ? -8.913 12.293 -3.574 1.00 88.56 100 GLY A C 1
ATOM 793 O O . GLY A 1 100 ? -9.260 12.543 -2.417 1.00 88.56 100 GLY A O 1
ATOM 794 N N . TYR A 1 101 ? -8.239 11.185 -3.887 1.00 90.62 101 TYR A N 1
ATOM 795 C CA . TYR A 1 101 ? -7.618 10.317 -2.883 1.00 90.62 101 TYR A CA 1
ATOM 796 C C . TYR A 1 101 ? -6.202 10.797 -2.600 1.00 90.62 101 TYR A C 1
ATOM 798 O O . TYR A 1 101 ? -5.505 11.205 -3.520 1.00 90.62 101 TYR A O 1
ATOM 806 N N . ASP A 1 102 ? -5.751 10.709 -1.351 1.00 90.75 102 ASP A N 1
ATOM 807 C CA . ASP A 1 102 ? -4.330 10.894 -1.062 1.00 90.75 102 ASP A CA 1
ATOM 808 C C . ASP A 1 102 ? -3.597 9.561 -1.231 1.00 90.75 102 ASP A C 1
ATOM 810 O O . ASP A 1 102 ? -4.125 8.526 -0.830 1.00 90.75 102 ASP A O 1
ATOM 814 N N . ILE A 1 103 ? -2.406 9.571 -1.828 1.00 93.06 103 ILE A N 1
ATOM 815 C CA . ILE A 1 103 ? -1.636 8.354 -2.111 1.00 93.06 103 ILE A CA 1
ATOM 816 C C . ILE A 1 103 ? -0.241 8.491 -1.515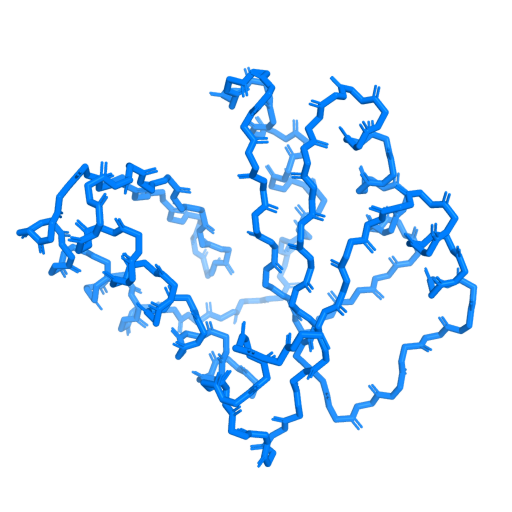 1.00 93.06 103 ILE A C 1
ATOM 818 O O . ILE A 1 103 ? 0.477 9.459 -1.786 1.00 93.06 103 ILE A O 1
ATOM 822 N N . VAL A 1 104 ? 0.134 7.476 -0.742 1.00 94.06 104 VAL A N 1
ATOM 823 C CA . VAL A 1 104 ? 1.493 7.224 -0.276 1.00 94.06 104 VAL A CA 1
ATOM 824 C C . VAL A 1 104 ? 1.953 5.897 -0.867 1.00 94.06 104 VAL A C 1
ATOM 826 O O . VAL A 1 104 ? 1.322 4.864 -0.653 1.00 94.06 104 VAL A O 1
ATOM 829 N N . LEU A 1 105 ? 3.053 5.926 -1.607 1.00 94.50 105 LEU A N 1
ATOM 830 C CA . LEU A 1 105 ? 3.678 4.759 -2.208 1.00 94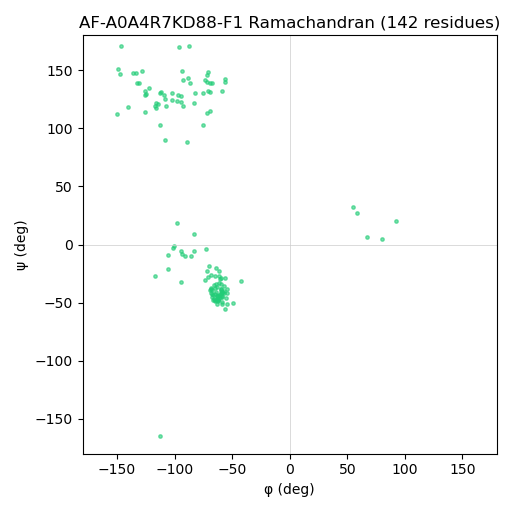.50 105 LEU A CA 1
ATOM 831 C C . LEU A 1 105 ? 4.900 4.344 -1.386 1.00 94.50 105 LEU A C 1
ATOM 833 O O . LEU A 1 105 ? 5.761 5.163 -1.080 1.00 94.50 105 LEU A O 1
ATOM 837 N N . ILE A 1 106 ?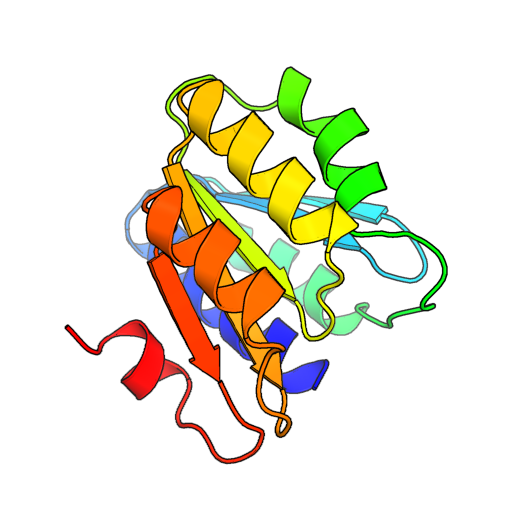 4.988 3.066 -1.048 1.00 94.38 106 ILE A N 1
ATOM 838 C CA . ILE A 1 106 ? 6.167 2.427 -0.471 1.00 94.38 106 ILE A CA 1
ATOM 839 C C . ILE A 1 106 ? 6.673 1.452 -1.527 1.00 94.38 106 ILE A C 1
ATOM 841 O O . ILE A 1 106 ? 6.080 0.391 -1.741 1.00 94.38 106 ILE A O 1
ATOM 845 N N . PHE A 1 107 ? 7.733 1.854 -2.219 1.00 93.38 107 PHE A N 1
ATOM 846 C CA . PHE A 1 107 ? 8.359 1.061 -3.265 1.00 93.38 107 PHE A CA 1
ATOM 847 C C . PHE A 1 107 ? 9.493 0.229 -2.667 1.00 93.38 107 PHE A C 1
ATOM 849 O O . PHE A 1 107 ? 10.431 0.777 -2.084 1.00 93.38 107 PHE A O 1
ATOM 856 N N . ILE A 1 108 ? 9.372 -1.094 -2.774 1.00 92.50 108 ILE A N 1
ATOM 857 C CA . ILE A 1 108 ? 10.293 -2.057 -2.172 1.00 92.50 108 ILE A CA 1
ATOM 858 C C . ILE A 1 108 ? 11.125 -2.718 -3.262 1.00 92.50 108 ILE A C 1
ATOM 860 O O . ILE A 1 108 ? 10.737 -3.756 -3.790 1.00 92.50 108 ILE A O 1
ATOM 864 N N . SER A 1 109 ? 12.272 -2.131 -3.575 1.00 91.38 109 SER A N 1
ATOM 865 C CA . SER A 1 109 ? 13.191 -2.662 -4.576 1.00 91.38 109 SER A CA 1
ATOM 866 C C . SER A 1 109 ? 14.630 -2.307 -4.221 1.00 91.38 109 SER A C 1
ATOM 868 O O . SER A 1 109 ? 14.889 -1.288 -3.579 1.00 91.38 109 SER A O 1
ATOM 870 N N . ASP A 1 110 ? 15.558 -3.162 -4.642 1.00 89.25 110 ASP A N 1
ATOM 871 C CA . ASP A 1 110 ? 16.989 -2.839 -4.673 1.00 89.25 110 ASP A CA 1
ATOM 872 C C . ASP A 1 110 ? 17.376 -2.118 -5.978 1.00 89.25 110 ASP A C 1
ATOM 874 O O . ASP A 1 110 ? 18.487 -1.606 -6.102 1.00 89.25 110 ASP A O 1
ATOM 878 N N . GLU A 1 111 ? 16.459 -2.068 -6.947 1.00 88.81 111 GLU A N 1
ATOM 879 C CA . GLU A 1 111 ? 16.633 -1.399 -8.231 1.00 88.81 111 GLU A CA 1
ATOM 880 C C . GLU A 1 111 ? 16.087 0.032 -8.192 1.00 88.81 111 GLU A C 1
ATOM 882 O O . GLU A 1 111 ? 15.124 0.349 -7.483 1.00 88.81 111 GLU A O 1
ATOM 887 N N . GLU A 1 112 ? 16.705 0.909 -8.983 1.00 86.00 112 GLU A N 1
ATOM 888 C CA . GLU A 1 112 ? 16.193 2.259 -9.180 1.00 86.00 112 GLU A CA 1
ATOM 889 C C . GLU A 1 112 ? 14.946 2.237 -10.066 1.00 86.00 112 GLU A C 1
ATOM 891 O O . GLU A 1 112 ? 14.855 1.493 -11.040 1.00 86.00 112 GLU A O 1
ATOM 896 N N . LEU A 1 113 ? 13.983 3.088 -9.721 1.00 90.00 113 LEU A N 1
ATOM 897 C CA . LEU A 1 113 ? 12.785 3.282 -10.524 1.00 90.00 113 LEU A CA 1
ATOM 898 C C . LEU A 1 113 ? 13.130 4.040 -11.810 1.00 90.00 113 LEU A C 1
ATOM 900 O O . LEU A 1 113 ? 13.881 5.016 -11.755 1.00 90.00 113 LEU A O 1
ATOM 904 N N . GLU A 1 114 ? 12.526 3.649 -12.932 1.00 92.00 114 GLU A N 1
ATOM 905 C CA . GLU A 1 114 ? 12.702 4.353 -14.204 1.00 92.00 114 GLU A CA 1
ATOM 906 C C . GLU A 1 114 ? 12.321 5.846 -14.087 1.00 92.00 114 GLU A C 1
ATOM 908 O O . GLU A 1 114 ? 11.356 6.227 -13.408 1.00 92.00 114 GLU A O 1
ATOM 913 N N . ASP A 1 115 ? 13.104 6.715 -14.736 1.00 90.25 115 ASP A N 1
ATOM 914 C CA . ASP A 1 115 ? 12.989 8.176 -14.608 1.00 90.25 115 ASP A CA 1
ATOM 915 C C . ASP A 1 115 ? 11.625 8.719 -15.059 1.00 90.25 115 ASP A C 1
ATOM 917 O O . ASP A 1 115 ? 11.122 9.705 -14.508 1.00 90.25 115 ASP A O 1
ATOM 921 N N . ASP A 1 116 ? 11.009 8.093 -16.060 1.00 91.75 116 ASP A N 1
ATOM 922 C CA . ASP A 1 116 ? 9.685 8.453 -16.563 1.00 91.75 116 ASP A CA 1
ATOM 923 C C . ASP A 1 116 ? 8.596 8.153 -15.521 1.00 91.75 116 ASP A C 1
ATOM 925 O O . ASP A 1 116 ? 7.765 9.018 -15.234 1.00 91.75 116 ASP A O 1
ATOM 929 N N . ILE A 1 117 ? 8.651 6.982 -14.883 1.00 93.44 117 ILE A N 1
ATOM 930 C CA . ILE A 1 117 ? 7.742 6.576 -13.807 1.00 93.44 117 ILE A CA 1
ATOM 931 C C . ILE A 1 117 ? 7.897 7.521 -12.612 1.00 93.44 117 ILE A C 1
ATOM 933 O O . ILE A 1 117 ? 6.912 8.052 -12.091 1.00 93.44 117 ILE A O 1
ATOM 937 N N . LYS A 1 118 ? 9.142 7.797 -12.211 1.00 90.62 118 LYS A N 1
ATOM 938 C CA . LYS A 1 118 ? 9.451 8.727 -11.119 1.00 90.62 118 LYS A CA 1
ATOM 939 C C . LYS A 1 118 ? 8.913 10.129 -11.398 1.00 90.62 118 LYS A C 1
ATOM 941 O O . LYS A 1 118 ? 8.339 10.756 -10.505 1.00 90.62 118 LYS A O 1
ATOM 946 N N . SER A 1 119 ? 9.060 10.601 -12.636 1.00 90.81 119 SER A N 1
ATOM 947 C CA . SER A 1 119 ? 8.563 11.907 -13.071 1.00 90.81 119 SER A CA 1
ATOM 948 C C . SER A 1 119 ? 7.044 11.995 -12.954 1.00 90.81 119 SER A C 1
ATOM 950 O O . SER A 1 119 ? 6.550 12.950 -12.356 1.00 90.81 119 SER A O 1
ATOM 952 N N . VAL A 1 120 ? 6.309 10.989 -13.444 1.00 92.38 120 VAL A N 1
ATOM 953 C CA . VAL A 1 120 ? 4.841 10.927 -13.322 1.00 92.38 120 VAL A CA 1
ATOM 954 C C . VAL A 1 120 ? 4.427 11.024 -11.855 1.00 92.38 120 VAL A C 1
ATOM 956 O O . VAL A 1 120 ? 3.730 11.961 -11.478 1.00 92.38 120 VAL A O 1
ATOM 959 N N . LEU A 1 121 ? 4.942 10.136 -11.000 1.00 92.69 121 LEU A N 1
ATOM 960 C CA . LEU A 1 121 ? 4.572 10.111 -9.582 1.00 92.69 121 LEU A CA 1
ATOM 961 C C . LEU A 1 121 ? 4.879 11.431 -8.858 1.00 92.69 121 LEU A C 1
ATOM 963 O O . LEU A 1 121 ? 4.073 11.898 -8.051 1.00 92.69 121 LEU A O 1
ATOM 967 N N . SER A 1 122 ? 6.031 12.043 -9.152 1.00 89.06 122 SER A N 1
ATOM 968 C CA . SER A 1 122 ? 6.428 13.313 -8.538 1.00 89.06 122 SER A CA 1
ATOM 969 C C . SER A 1 122 ? 5.547 14.488 -8.971 1.00 89.06 122 SER A C 1
ATOM 971 O O . SER A 1 122 ? 5.179 15.312 -8.133 1.00 89.06 122 SER A O 1
ATOM 973 N N . ASN A 1 123 ? 5.158 14.543 -10.250 1.00 92.62 123 ASN A N 1
ATOM 974 C CA . ASN A 1 123 ? 4.319 15.612 -10.792 1.00 92.62 123 ASN A CA 1
ATOM 975 C C . ASN A 1 123 ? 2.878 15.520 -10.278 1.00 92.62 123 ASN A C 1
ATOM 977 O O . ASN A 1 123 ? 2.216 16.546 -10.141 1.00 92.62 123 ASN A O 1
ATOM 981 N N . SER A 1 124 ? 2.412 14.314 -9.944 1.00 92.19 124 SER A N 1
ATOM 982 C CA . SER A 1 124 ? 1.093 14.082 -9.347 1.00 92.19 124 SER A CA 1
ATOM 983 C C . SER A 1 124 ? 1.063 14.281 -7.821 1.00 92.19 124 SER A C 1
ATOM 985 O O . SER A 1 124 ? 0.079 13.923 -7.178 1.00 92.19 124 SER A O 1
ATOM 987 N N . GLU A 1 125 ? 2.126 14.806 -7.198 1.00 90.50 125 GLU A N 1
ATOM 988 C CA . GLU A 1 125 ? 2.217 15.000 -5.739 1.00 90.50 125 GLU A CA 1
ATOM 989 C C . GLU A 1 125 ? 1.971 13.704 -4.928 1.00 90.50 125 GLU A C 1
ATOM 991 O O . GLU A 1 125 ? 1.412 13.721 -3.820 1.00 90.50 125 GLU A O 1
ATOM 996 N N . ILE A 1 126 ? 2.358 12.551 -5.483 1.00 93.25 126 ILE A N 1
ATOM 997 C CA . ILE A 1 126 ? 2.312 11.262 -4.788 1.00 93.25 126 ILE A CA 1
ATOM 998 C C . ILE A 1 126 ? 3.578 11.141 -3.942 1.00 93.25 126 ILE A C 1
ATOM 1000 O O . ILE A 1 126 ? 4.697 11.208 -4.452 1.00 93.25 126 ILE A O 1
ATOM 1004 N N . ARG A 1 127 ? 3.415 10.962 -2.627 1.00 91.31 127 ARG A N 1
ATOM 1005 C CA . ARG A 1 127 ? 4.563 10.763 -1.733 1.00 91.31 127 ARG A CA 1
ATOM 1006 C C . ARG A 1 127 ? 5.089 9.352 -1.914 1.00 91.31 127 ARG A C 1
ATOM 1008 O O . ARG A 1 127 ? 4.309 8.408 -1.841 1.00 91.31 127 ARG A O 1
ATOM 1015 N N . MET A 1 128 ? 6.395 9.217 -2.103 1.00 91.88 128 MET A N 1
ATOM 1016 C CA . MET A 1 128 ? 7.039 7.928 -2.316 1.00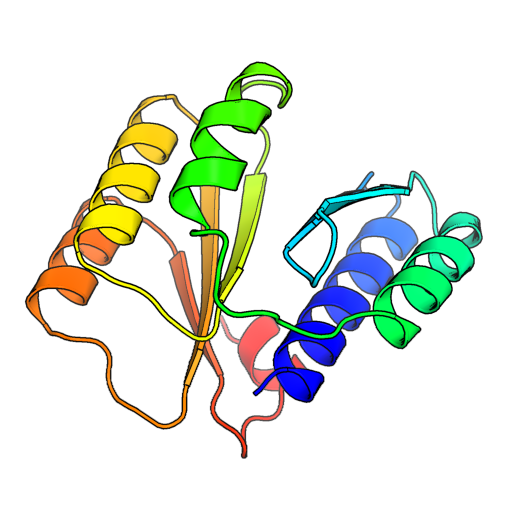 91.88 128 MET A CA 1
ATOM 1017 C C . MET A 1 128 ? 8.173 7.713 -1.315 1.00 91.88 128 MET A C 1
ATOM 1019 O O . MET A 1 128 ? 9.024 8.583 -1.140 1.00 91.88 128 MET A O 1
ATOM 1023 N N . TYR A 1 129 ? 8.180 6.538 -0.695 1.00 91.50 129 TYR A N 1
ATOM 1024 C CA . TYR A 1 129 ? 9.236 6.040 0.175 1.00 91.50 129 TYR A CA 1
ATOM 1025 C C . TYR A 1 129 ? 9.907 4.846 -0.495 1.00 91.50 129 TYR A C 1
ATOM 1027 O O . TYR A 1 129 ? 9.226 3.917 -0.930 1.00 91.50 129 TYR A O 1
ATOM 1035 N N . PHE A 1 130 ? 11.235 4.869 -0.560 1.00 91.00 130 PHE A N 1
ATOM 1036 C CA . PHE A 1 130 ? 12.037 3.774 -1.097 1.00 91.00 130 PHE A CA 1
ATOM 1037 C C . PHE A 1 130 ? 12.540 2.893 0.043 1.00 91.00 130 PHE A C 1
ATOM 1039 O O . PHE A 1 130 ? 13.122 3.395 1.004 1.00 91.00 130 PHE A O 1
ATOM 1046 N N . VAL A 1 131 ? 12.318 1.586 -0.070 1.00 91.38 131 VAL A N 1
ATOM 1047 C CA . VAL A 1 131 ? 12.767 0.580 0.895 1.00 91.38 131 VAL A CA 1
ATOM 1048 C C . VAL A 1 131 ? 13.575 -0.473 0.146 1.00 91.38 131 VAL A C 1
ATOM 1050 O O . VAL A 1 131 ? 13.041 -1.229 -0.657 1.00 91.38 131 VAL A O 1
ATOM 1053 N N . THR A 1 132 ? 14.866 -0.544 0.437 1.00 89.94 132 THR A N 1
ATOM 1054 C CA . THR A 1 132 ? 15.753 -1.599 -0.069 1.00 89.94 132 THR A CA 1
ATOM 1055 C C . THR A 1 132 ? 15.738 -2.815 0.857 1.00 89.94 132 THR A C 1
ATOM 1057 O O . THR A 1 132 ? 15.228 -2.767 1.982 1.00 89.94 132 THR A O 1
ATOM 1060 N N . SER A 1 133 ? 16.347 -3.916 0.424 1.00 84.50 133 SER A N 1
ATOM 1061 C CA . SER A 1 133 ? 16.544 -5.117 1.244 1.00 84.50 133 SER A CA 1
ATOM 1062 C C . SER A 1 133 ? 17.300 -4.845 2.553 1.00 84.50 133 SER A C 1
ATOM 1064 O O . SER A 1 133 ? 17.028 -5.511 3.555 1.00 84.50 133 SER A O 1
ATOM 1066 N N . GLU A 1 134 ? 18.176 -3.839 2.580 1.00 86.31 134 GLU A N 1
ATOM 1067 C CA . GLU A 1 134 ? 18.978 -3.435 3.746 1.00 86.31 134 GLU A CA 1
ATOM 1068 C C . GLU A 1 134 ? 18.348 -2.309 4.581 1.00 86.31 134 GLU A C 1
ATOM 1070 O O . GLU A 1 134 ? 18.869 -1.954 5.639 1.00 86.31 134 GLU A O 1
ATOM 1075 N N . SER A 1 135 ? 17.231 -1.737 4.130 1.00 85.19 135 SER A N 1
ATOM 1076 C CA . SER A 1 135 ? 16.612 -0.596 4.802 1.00 85.19 135 SER A CA 1
ATOM 1077 C C . SER A 1 135 ? 16.037 -0.965 6.175 1.00 85.19 135 SER A C 1
ATOM 1079 O O . SER A 1 135 ? 15.363 -1.985 6.335 1.00 85.19 135 SER A O 1
ATOM 1081 N N . ASP A 1 136 ? 16.235 -0.083 7.160 1.00 86.00 136 ASP A N 1
ATOM 1082 C CA . ASP A 1 136 ? 15.433 -0.078 8.386 1.00 86.00 136 ASP A CA 1
ATOM 1083 C C . ASP A 1 136 ? 14.060 0.523 8.067 1.00 86.00 136 ASP A C 1
ATOM 1085 O O . ASP A 1 136 ? 13.917 1.741 7.930 1.00 86.00 136 ASP A O 1
ATOM 1089 N N . ILE A 1 137 ? 13.047 -0.340 7.932 1.00 82.69 137 ILE A N 1
ATOM 1090 C CA . ILE A 1 137 ? 11.687 0.059 7.550 1.00 82.69 137 ILE A CA 1
ATOM 1091 C C . ILE A 1 137 ? 11.151 1.138 8.485 1.00 82.69 137 ILE A C 1
ATOM 1093 O O . ILE A 1 137 ? 10.547 2.106 8.025 1.00 82.69 137 ILE A O 1
ATOM 1097 N N . LYS A 1 138 ? 11.391 1.008 9.793 1.00 82.06 138 LYS A N 1
ATOM 1098 C CA . LYS A 1 138 ? 10.923 2.002 10.756 1.00 82.06 138 LYS A CA 1
ATOM 1099 C C . LYS A 1 138 ? 11.573 3.357 10.483 1.00 82.06 138 LYS A C 1
ATOM 1101 O O . LYS A 1 138 ? 10.867 4.358 10.390 1.00 82.06 138 LYS A O 1
ATOM 1106 N N . GLY A 1 139 ? 12.893 3.375 10.305 1.00 80.00 139 GLY A N 1
ATOM 1107 C CA . GLY A 1 139 ? 13.645 4.583 9.976 1.00 80.00 139 GLY A CA 1
ATOM 1108 C C . GLY A 1 139 ? 13.158 5.261 8.694 1.00 80.00 139 GLY A C 1
ATOM 1109 O O . GLY A 1 139 ? 12.994 6.479 8.676 1.00 80.00 139 GLY A O 1
ATOM 1110 N N . VAL A 1 140 ? 12.854 4.487 7.647 1.00 81.12 140 VAL A N 1
ATOM 1111 C CA . VAL A 1 140 ? 12.317 5.022 6.385 1.00 81.12 140 VAL A CA 1
ATOM 1112 C C . VAL A 1 140 ? 10.935 5.642 6.591 1.00 81.12 140 VAL A C 1
ATOM 1114 O O . VAL A 1 140 ? 10.706 6.778 6.179 1.00 81.12 140 VAL A O 1
ATOM 1117 N N . LEU A 1 141 ? 10.023 4.933 7.259 1.00 79.75 141 LEU A N 1
ATOM 1118 C CA . LEU A 1 141 ? 8.642 5.391 7.440 1.00 79.75 141 LEU A CA 1
ATOM 1119 C C . LEU A 1 141 ? 8.512 6.569 8.422 1.00 79.75 141 LEU A C 1
ATOM 1121 O O . LEU A 1 141 ? 7.536 7.314 8.353 1.00 79.75 141 LEU A O 1
ATOM 1125 N N . GLU A 1 142 ? 9.477 6.750 9.326 1.00 79.12 142 GLU A N 1
ATOM 1126 C CA . GLU A 1 142 ? 9.526 7.873 10.273 1.00 79.12 142 GLU A CA 1
ATOM 1127 C C . GLU A 1 142 ? 10.360 9.066 9.763 1.00 79.12 142 GLU A C 1
ATOM 1129 O O . GLU A 1 142 ? 10.351 10.133 10.389 1.00 79.12 142 GLU A O 1
ATOM 1134 N N . SER A 1 143 ? 11.070 8.916 8.637 1.00 69.88 143 SER A N 1
ATOM 1135 C CA . SER A 1 143 ? 11.872 9.993 8.048 1.00 69.88 143 SER A CA 1
ATOM 1136 C C . SER A 1 143 ? 10.980 11.114 7.488 1.00 69.88 143 SER A C 1
ATOM 1138 O O . SER A 1 143 ? 9.973 10.866 6.821 1.00 69.88 143 SER A O 1
ATOM 1140 N N . LYS A 1 144 ? 11.316 12.361 7.848 1.00 47.81 144 LYS A N 1
ATOM 1141 C CA . LYS A 1 144 ? 10.575 13.583 7.496 1.00 47.81 144 LYS A CA 1
ATOM 1142 C C . LYS A 1 144 ? 11.116 14.242 6.241 1.00 47.81 144 LYS A C 1
ATOM 1144 O O . LYS A 1 144 ? 12.356 14.382 6.164 1.00 47.81 144 LYS A O 1
#

Sequence (144 aa):
MEERAVEAAASLSWFFLSNSVSVNMYVNALKLHYIRGRDIKEFKNFQEIFCEVTSDGYNSLKDVLEKRIKLIARGSSLIIITGDLGSEDARAFEAIKEMGYDIVLIFISDEELEDDIKSVLSNSEIRMYFVTSESDIKGVLESK

Mean predicted aligned error: 4.46 Å

Nearest PDB structures (foldseek):
  5g1o-assembly1_D  TM=6.172E-01  e=1.581E-01  Homo sapiens
  5g1o-assembly2_C  TM=5.471E-01  e=2.315E-01  Homo sapiens
  5g1o-assembly1_F  TM=5.662E-01  e=4.101E-01  Homo sapiens
  5g1o-assembly2_A  TM=4.817E-01  e=4.101E-01  Homo sapiens
  6jly-assembly1_B  TM=3.612E-01  e=1.581E-01  Schizosaccharomyces pombe 972h-

Foldseek 3Di:
DLVLLLVLVLVVVQVCQCVQHKDWDWAAAVDTDTDIDRHNVRSVVSVVVSVVHHHPVPDDPLNVCVVCVVVDDAAEEDEAEDQDDDPVNLVSVLVSLVSRYAYEYEHEYPDDDDPNSVVSCVVSVHHYFYHYPPDPSVCRVPPD

Radius of gyration: 14.61 Å; Cα contacts (8 Å, |Δi|>4): 193; chains: 1; bounding box: 35×32×36 Å

Solvent-accessible surface area (backbone atoms only — not comparable to full-atom values): 8459 Å² total; per-residue (Å²): 100,67,67,58,49,46,51,50,52,50,53,51,51,51,52,35,16,69,68,62,35,66,45,78,47,75,44,80,31,78,56,79,45,76,51,73,34,55,36,53,85,44,46,62,63,52,54,58,51,56,77,66,65,44,76,66,87,78,76,55,70,52,61,54,44,73,72,43,52,86,77,50,66,84,67,42,77,45,79,46,75,40,66,72,84,52,67,67,42,42,52,50,49,43,55,46,36,77,72,50,32,48,51,38,39,38,41,35,40,85,66,84,77,57,69,68,45,51,48,52,35,55,75,57,71,41,47,74,45,80,37,39,92,85,51,57,62,67,60,56,75,70,59,128

pLDDT: mean 88.44, std 6.93, range [47.81, 95.88]

Secondary structure (DSSP, 8-state):
-HHHHHHHHHHHHHHHHHTT--EEEEEESSSEEEEEESSGGGHHHHHHHHTT----S-S-HHHHHHHHGGGSPTTPEEEEEES---HHHHHHHHHHHHTT-EEEEEEE-SSPPPHHHHHHHHHTT-EEEEE-TT--HHHHHH--